Protein AF-A0A0C3JH79-F1 (afdb_monomer)

pLDDT: mean 90.31, std 11.2, range [39.69, 97.56]

Mean predicted aligned error: 5.9 Å

Radius of gyration: 19.7 Å; Cα contacts (8 Å, |Δi|>4): 207; chains: 1; bounding box: 46×30×68 Å

Solvent-accessible surface area (backbone atoms only — not comparable to full-atom values): 9637 Å² total; per-residue (Å²): 137,87,72,83,94,60,82,87,74,77,94,74,77,70,47,71,43,74,60,66,67,58,56,43,55,43,20,64,38,39,70,51,28,49,42,47,44,40,43,50,56,53,35,53,52,51,53,52,41,32,72,76,69,72,46,81,94,69,82,86,54,69,60,62,34,66,69,49,44,47,35,42,75,74,58,79,46,53,84,89,62,85,49,72,46,79,51,74,50,77,43,72,79,43,96,92,46,91,39,33,29,34,42,32,33,38,33,42,53,24,33,50,81,93,47,23,80,36,78,93,48,49,41,68,32,31,43,40,65,47,68,60,82,73,91,57,58,62,76,67,48,45,63,52,52,50,51,50,52,48,37,73,75,68,56,74,95,65,65,74,50,93

Sequence (162 aa):
VTTHGRSKVPAKKFTTIPLGPQLQALYRDPDLAHQMRYLHERMQQIIAELQDTGSISLVDDITAGWDYLGAVLDGDIRKDDIVLMVSLDGAQLYESKQSDCWIYIWVILNLAPNRRYKKVHICPGGFILGPNKPKNIDSFLFVGLHHLAALQRKGLCIWDAS

Structure (mmCIF, N/CA/C/O backbone):
data_AF-A0A0C3JH79-F1
#
_entry.id   AF-A0A0C3JH79-F1
#
loop_
_atom_site.group_PDB
_atom_site.id
_atom_site.type_symbol
_atom_site.label_atom_id
_atom_site.label_alt_id
_atom_site.label_comp_id
_atom_site.label_asym_id
_atom_site.label_entity_id
_atom_site.label_seq_id
_atom_site.pdbx_PDB_ins_code
_atom_site.Cartn_x
_atom_site.Cartn_y
_atom_site.Cartn_z
_atom_site.occupancy
_atom_site.B_iso_or_equiv
_atom_site.auth_seq_id
_atom_site.auth_comp_id
_atom_site.auth_asym_id
_atom_site.auth_atom_id
_atom_site.pdbx_PDB_model_num
ATOM 1 N N . VAL A 1 1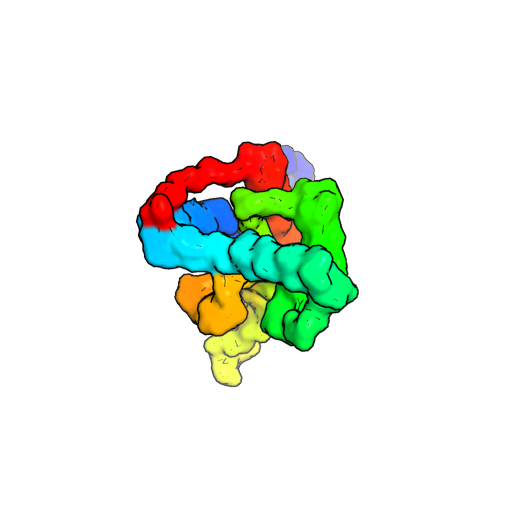 ? 3.289 5.928 -37.177 1.00 40.00 1 VAL A N 1
ATOM 2 C CA . VAL A 1 1 ? 3.592 7.204 -37.869 1.00 40.00 1 VAL A CA 1
ATOM 3 C C . VAL A 1 1 ? 5.103 7.363 -37.975 1.00 40.00 1 VAL A C 1
ATOM 5 O O . VAL A 1 1 ? 5.771 7.628 -36.978 1.00 40.00 1 VAL A O 1
ATOM 8 N N . THR A 1 2 ? 5.643 7.072 -39.156 1.00 39.69 2 THR A N 1
ATOM 9 C CA . THR A 1 2 ? 7.061 7.190 -39.517 1.00 39.69 2 THR A CA 1
ATOM 10 C C . THR A 1 2 ? 7.365 8.624 -39.926 1.00 39.69 2 THR A C 1
ATOM 12 O O . THR A 1 2 ? 6.855 9.098 -40.934 1.00 39.69 2 THR A O 1
ATOM 15 N N . THR A 1 3 ? 8.204 9.312 -39.159 1.00 51.88 3 THR A N 1
ATOM 16 C CA . THR A 1 3 ? 8.804 10.585 -39.560 1.00 51.88 3 THR A CA 1
ATOM 17 C C . THR A 1 3 ? 10.242 10.308 -40.015 1.00 51.88 3 THR A C 1
ATOM 19 O O . THR A 1 3 ? 11.081 9.886 -39.226 1.00 51.88 3 THR A O 1
ATOM 22 N N . HIS A 1 4 ? 10.503 10.484 -41.314 1.00 55.28 4 HIS A N 1
ATOM 23 C CA . HIS A 1 4 ? 11.835 10.547 -41.945 1.00 55.28 4 HIS A CA 1
ATOM 24 C C . HIS A 1 4 ? 12.820 9.383 -41.704 1.00 55.28 4 HIS A C 1
ATOM 26 O O . HIS A 1 4 ? 13.947 9.607 -41.270 1.00 55.28 4 HIS A O 1
ATOM 32 N N . GLY A 1 5 ? 12.439 8.140 -42.021 1.00 59.47 5 GLY A N 1
ATOM 33 C CA . GLY A 1 5 ? 13.398 7.051 -42.303 1.00 59.47 5 GLY A CA 1
ATOM 34 C C . GLY A 1 5 ? 14.329 6.592 -41.165 1.00 59.47 5 GLY A C 1
ATOM 35 O O . GLY A 1 5 ? 15.129 5.685 -41.375 1.00 59.47 5 GLY A O 1
ATOM 36 N N . ARG A 1 6 ? 14.237 7.162 -39.958 1.00 61.62 6 ARG A N 1
ATOM 37 C CA . ARG A 1 6 ? 14.993 6.723 -38.777 1.00 61.62 6 ARG A CA 1
ATOM 38 C C . ARG A 1 6 ? 14.124 5.829 -37.900 1.00 61.62 6 ARG A C 1
ATOM 40 O O . ARG A 1 6 ? 13.049 6.231 -37.455 1.00 61.62 6 ARG A O 1
ATOM 47 N N . SER A 1 7 ? 14.609 4.617 -37.636 1.00 71.69 7 SER A N 1
ATOM 48 C CA . SER A 1 7 ? 13.997 3.714 -36.660 1.00 71.69 7 SER A CA 1
ATOM 49 C C . SER A 1 7 ? 14.002 4.373 -35.278 1.00 71.69 7 SER A C 1
ATOM 51 O O . SER A 1 7 ? 15.042 4.846 -34.814 1.00 71.69 7 SER A O 1
ATOM 53 N N . LYS A 1 8 ? 12.839 4.441 -34.619 1.00 79.50 8 LYS A N 1
ATOM 54 C CA . LYS A 1 8 ? 12.736 4.956 -33.249 1.00 79.50 8 LYS A CA 1
ATOM 55 C C . LYS A 1 8 ? 13.278 3.897 -32.292 1.00 79.50 8 LYS A C 1
ATOM 57 O O . LYS A 1 8 ? 12.590 2.930 -31.978 1.00 79.50 8 LYS A O 1
ATOM 62 N N . VAL A 1 9 ? 14.509 4.089 -31.831 1.00 83.56 9 VAL A N 1
ATOM 63 C CA . VAL A 1 9 ? 15.126 3.239 -30.808 1.00 83.56 9 VAL A CA 1
ATOM 64 C C . VAL A 1 9 ? 14.777 3.802 -29.424 1.00 83.56 9 VAL A C 1
ATOM 66 O O . VAL A 1 9 ? 14.979 4.997 -29.197 1.00 83.56 9 VAL A O 1
ATOM 69 N N . PRO A 1 10 ? 14.235 2.995 -28.494 1.00 82.44 10 PRO A N 1
ATOM 70 C CA . PRO A 1 10 ? 13.933 3.462 -27.144 1.00 82.44 10 PRO A CA 1
ATOM 71 C C . PRO A 1 10 ? 15.219 3.820 -26.390 1.00 82.44 10 PRO A C 1
ATOM 73 O O . PRO A 1 10 ? 16.186 3.062 -26.423 1.00 82.44 10 PRO A O 1
ATOM 76 N N . ALA A 1 11 ? 15.206 4.940 -25.661 1.00 84.00 11 ALA A N 1
ATOM 77 C CA . ALA A 1 11 ? 16.350 5.385 -24.859 1.00 84.00 11 ALA A CA 1
ATOM 78 C C . ALA A 1 11 ? 16.684 4.413 -23.711 1.00 84.00 11 ALA A C 1
ATOM 80 O O . ALA A 1 11 ? 17.851 4.222 -23.376 1.00 84.00 11 ALA A O 1
ATOM 81 N N . LYS A 1 12 ? 15.661 3.789 -23.111 1.00 85.19 12 LYS A N 1
ATOM 82 C CA . LYS A 1 12 ? 15.799 2.733 -22.102 1.00 85.19 12 LYS A CA 1
ATOM 83 C C . LYS A 1 12 ? 14.543 1.863 -22.082 1.00 85.19 12 LYS A C 1
ATOM 85 O O . LYS A 1 12 ? 13.450 2.349 -22.362 1.00 85.19 12 LYS A O 1
ATOM 90 N N . LYS A 1 13 ? 14.705 0.582 -21.754 1.00 88.38 13 LYS A N 1
ATOM 91 C CA . LYS A 1 13 ? 13.604 -0.356 -21.503 1.00 88.38 13 LYS A CA 1
ATOM 92 C C . LYS A 1 13 ? 13.582 -0.702 -20.018 1.00 88.38 13 LYS A C 1
ATOM 94 O O . LYS A 1 13 ? 14.637 -0.803 -19.395 1.00 88.38 13 LYS A O 1
ATOM 99 N N . PHE A 1 14 ? 12.391 -0.866 -19.467 1.00 90.81 14 PHE A N 1
ATOM 100 C CA . PHE A 1 14 ? 12.164 -1.220 -18.070 1.00 90.81 14 PHE A CA 1
ATOM 101 C C . PHE A 1 14 ? 10.896 -2.067 -17.969 1.00 90.81 14 PHE A C 1
ATOM 103 O O . PHE A 1 14 ? 10.142 -2.172 -18.938 1.00 90.81 14 PHE A O 1
ATOM 110 N N . THR A 1 15 ? 10.688 -2.678 -16.808 1.00 93.62 15 THR A N 1
ATOM 111 C CA . THR A 1 15 ? 9.519 -3.522 -16.543 1.00 93.62 15 THR A CA 1
ATOM 112 C C . THR A 1 15 ? 8.626 -2.847 -15.516 1.00 93.62 15 THR A C 1
ATOM 114 O O . THR A 1 15 ? 9.128 -2.359 -14.507 1.00 93.62 15 THR A O 1
ATOM 117 N N . THR A 1 16 ? 7.316 -2.880 -15.744 1.00 95.06 16 THR A N 1
ATOM 118 C CA . THR A 1 16 ? 6.294 -2.494 -14.766 1.00 95.06 16 THR A CA 1
ATOM 119 C C . THR A 1 16 ? 5.393 -3.689 -14.507 1.00 95.06 16 THR A C 1
ATOM 121 O O . THR A 1 16 ? 4.950 -4.347 -15.448 1.00 95.06 16 THR A O 1
ATOM 124 N N . ILE A 1 17 ? 5.110 -3.959 -13.237 1.00 96.25 17 ILE A N 1
ATOM 125 C CA . ILE A 1 17 ? 4.168 -4.991 -12.816 1.00 96.25 17 ILE A CA 1
ATOM 126 C C . ILE A 1 17 ? 2.854 -4.297 -12.437 1.00 96.25 17 ILE A C 1
ATOM 128 O O . ILE A 1 17 ? 2.850 -3.421 -11.568 1.00 96.25 17 ILE A O 1
ATOM 132 N N . PRO A 1 18 ? 1.724 -4.647 -13.079 1.00 95.31 18 PRO A N 1
ATOM 133 C CA . PRO A 1 18 ? 0.430 -4.075 -12.738 1.00 95.31 18 PRO A CA 1
ATOM 134 C C . PRO A 1 18 ? 0.050 -4.349 -11.280 1.00 95.31 18 PRO 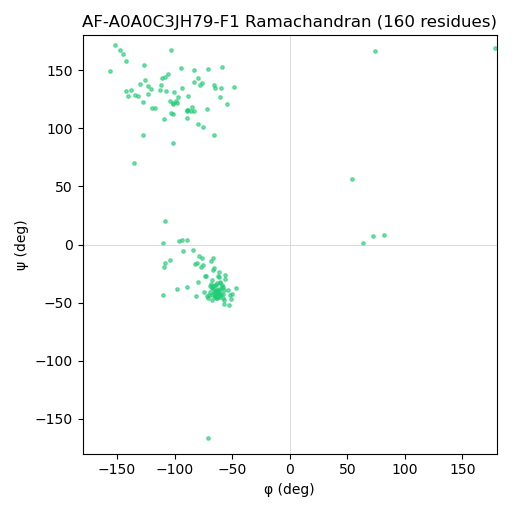A C 1
ATOM 136 O O . PRO A 1 18 ? 0.159 -5.471 -10.789 1.00 95.31 18 PRO A O 1
ATOM 139 N N . LEU A 1 19 ? -0.429 -3.314 -10.597 1.00 96.12 19 LEU A N 1
ATOM 140 C CA . LEU A 1 19 ? -0.810 -3.377 -9.188 1.00 96.12 19 LEU A CA 1
ATOM 141 C C . LEU A 1 19 ? -2.135 -4.12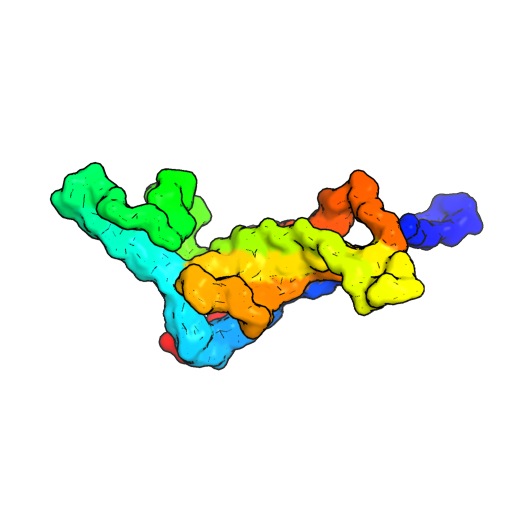5 -8.960 1.00 96.12 19 LEU A C 1
ATOM 143 O O . LEU A 1 19 ? -2.236 -4.913 -8.028 1.00 96.12 19 LEU A O 1
ATOM 147 N N . GLY A 1 20 ? -3.137 -3.916 -9.821 1.00 97.12 20 GLY A N 1
ATOM 148 C CA . GLY A 1 20 ? -4.490 -4.464 -9.638 1.00 97.12 20 GLY A CA 1
ATOM 149 C C . GLY A 1 20 ? -4.532 -5.981 -9.393 1.00 97.12 20 GLY A C 1
ATOM 150 O O . GLY A 1 20 ? -5.077 -6.395 -8.373 1.00 97.12 20 GLY A O 1
ATOM 151 N N . PRO A 1 21 ? -3.901 -6.813 -10.246 1.00 97.06 21 PRO A N 1
ATOM 152 C CA . PRO A 1 21 ? -3.841 -8.259 -10.029 1.00 97.06 21 PRO A CA 1
ATOM 153 C C . PRO A 1 21 ? -3.147 -8.667 -8.724 1.00 97.06 21 PRO A C 1
ATOM 155 O O . PRO A 1 21 ? -3.533 -9.663 -8.119 1.00 97.06 21 PRO A O 1
ATOM 158 N N . GLN A 1 22 ? -2.145 -7.902 -8.277 1.00 96.94 22 GLN A N 1
ATOM 159 C CA . GLN A 1 22 ? -1.459 -8.164 -7.008 1.00 96.94 22 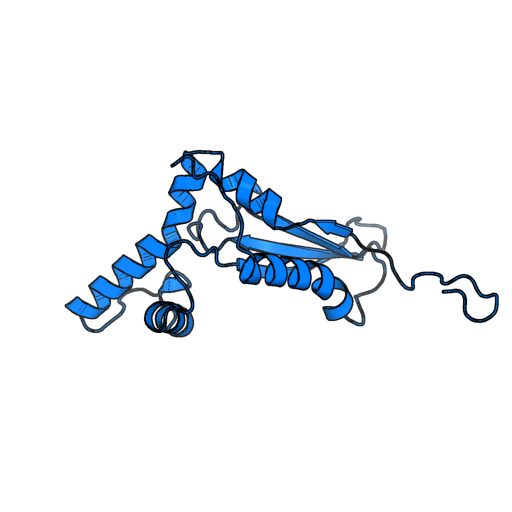GLN A CA 1
ATOM 160 C C . GLN A 1 22 ? -2.399 -7.916 -5.824 1.00 96.94 22 GLN A C 1
ATOM 162 O O . GLN A 1 22 ? -2.482 -8.753 -4.933 1.00 96.94 22 GLN A O 1
ATOM 167 N N . LEU A 1 23 ? -3.170 -6.823 -5.856 1.00 97.19 23 LEU A N 1
ATOM 168 C CA . LEU A 1 23 ? -4.182 -6.532 -4.836 1.00 97.19 23 LEU A CA 1
ATOM 169 C C . LEU A 1 23 ? -5.303 -7.576 -4.837 1.00 97.19 23 LEU A C 1
ATOM 171 O O . LEU A 1 23 ? -5.649 -8.102 -3.787 1.00 97.19 23 LEU A O 1
ATOM 175 N N . GLN A 1 24 ? -5.823 -7.946 -6.011 1.00 97.44 24 GLN A N 1
ATOM 176 C CA . GLN A 1 24 ? -6.851 -8.986 -6.132 1.00 97.44 24 GLN A CA 1
ATOM 177 C C . GLN A 1 24 ? -6.393 -10.334 -5.563 1.00 97.44 24 GLN A C 1
ATOM 179 O O . GLN A 1 24 ? -7.211 -11.066 -5.018 1.00 97.44 24 GLN A O 1
ATOM 184 N N . ALA A 1 25 ? -5.108 -10.677 -5.690 1.00 95.94 25 ALA A N 1
ATOM 185 C CA . ALA A 1 25 ? -4.577 -11.921 -5.145 1.00 95.94 25 ALA A CA 1
ATOM 186 C C . ALA A 1 25 ? -4.638 -11.966 -3.610 1.00 95.94 25 ALA A C 1
ATOM 188 O O . ALA A 1 25 ? -4.909 -13.029 -3.061 1.00 95.94 25 ALA A O 1
ATOM 189 N N . LEU A 1 26 ? -4.451 -10.832 -2.929 1.00 95.31 26 LEU A N 1
ATOM 190 C CA . LEU A 1 26 ? -4.504 -10.760 -1.464 1.00 95.31 26 LEU A CA 1
ATOM 191 C C . LEU A 1 26 ? -5.909 -11.019 -0.924 1.00 95.31 26 LEU A C 1
ATOM 193 O O . LEU A 1 26 ? -6.057 -11.698 0.080 1.00 95.31 26 LEU A O 1
ATOM 197 N N . TYR A 1 27 ? -6.938 -10.535 -1.617 1.00 97.12 27 TYR A N 1
ATOM 198 C CA . TYR A 1 27 ? -8.329 -10.718 -1.195 1.00 97.12 27 TYR A CA 1
ATOM 199 C C . TYR A 1 27 ? -8.908 -12.103 -1.519 1.00 97.12 27 TYR A C 1
ATOM 201 O O . TYR A 1 27 ? -9.992 -12.441 -1.055 1.00 97.12 27 TYR A O 1
ATOM 209 N N . ARG A 1 28 ? -8.199 -12.920 -2.310 1.00 96.94 28 ARG A N 1
ATOM 210 C CA . ARG A 1 28 ? -8.606 -14.307 -2.598 1.00 96.94 28 ARG A CA 1
ATOM 211 C C . ARG A 1 28 ? -8.324 -15.268 -1.449 1.00 96.94 28 ARG A C 1
ATOM 213 O O . ARG A 1 28 ? -8.885 -16.359 -1.442 1.00 96.94 28 ARG A O 1
ATOM 220 N N . ASP A 1 29 ? -7.442 -14.889 -0.536 1.00 96.25 29 ASP A N 1
ATOM 221 C CA . ASP A 1 29 ? -7.125 -15.653 0.662 1.00 96.25 29 ASP A CA 1
ATOM 222 C C . ASP A 1 29 ? -7.921 -15.075 1.847 1.00 96.25 29 ASP A C 1
ATOM 224 O O . ASP A 1 29 ? -7.783 -13.881 2.117 1.00 96.25 29 ASP A O 1
ATOM 228 N N . PRO A 1 30 ? -8.766 -15.863 2.541 1.00 97.44 30 PRO A N 1
ATOM 229 C CA . PRO A 1 30 ? -9.609 -15.357 3.629 1.00 97.44 30 PRO A CA 1
ATOM 230 C C . PRO A 1 30 ? -8.824 -14.690 4.764 1.00 97.44 30 PRO A C 1
ATOM 232 O O . PRO A 1 30 ? -9.242 -13.653 5.283 1.00 97.44 30 PRO A O 1
ATOM 235 N N . ASP A 1 31 ? -7.662 -15.244 5.127 1.00 97.06 31 ASP A N 1
ATOM 236 C CA . ASP A 1 31 ? -6.846 -14.723 6.224 1.00 97.06 31 ASP A CA 1
ATOM 237 C C . ASP A 1 31 ? -6.214 -13.378 5.851 1.00 97.06 31 ASP A C 1
ATOM 239 O O . ASP A 1 31 ? -6.188 -12.448 6.663 1.00 97.06 31 ASP A O 1
ATOM 243 N N . LEU A 1 32 ? -5.688 -13.251 4.630 1.00 96.44 32 LEU A N 1
ATOM 244 C CA . LEU A 1 32 ? -5.138 -11.996 4.120 1.00 96.44 32 LEU A CA 1
ATOM 245 C C . LEU A 1 32 ? -6.234 -10.957 3.882 1.00 96.44 32 LEU A C 1
ATOM 247 O O . LEU A 1 32 ? -6.046 -9.797 4.247 1.00 96.44 32 LEU A O 1
ATOM 251 N N . ALA A 1 33 ? -7.380 -11.360 3.336 1.00 97.44 33 ALA A N 1
ATOM 252 C CA . ALA A 1 33 ? -8.537 -10.495 3.148 1.00 97.44 33 ALA A CA 1
ATOM 253 C C . ALA A 1 33 ? -9.012 -9.898 4.485 1.00 97.44 33 ALA A C 1
ATOM 255 O O . ALA A 1 33 ? -9.215 -8.688 4.585 1.00 97.44 33 ALA A O 1
ATOM 256 N N . HIS A 1 34 ? -9.062 -10.704 5.552 1.00 97.56 34 HIS A N 1
ATOM 257 C CA . HIS A 1 34 ? -9.354 -10.208 6.895 1.00 97.56 34 HIS A CA 1
ATOM 258 C C . HIS A 1 34 ? -8.277 -9.227 7.389 1.00 97.56 34 HIS A C 1
ATOM 260 O O . HIS A 1 34 ? -8.592 -8.148 7.888 1.00 97.56 34 HIS A O 1
ATOM 266 N N . GLN A 1 35 ? -6.993 -9.544 7.190 1.00 97.12 35 GLN A N 1
ATOM 267 C CA . GLN A 1 35 ? -5.885 -8.666 7.593 1.00 97.12 35 GLN A CA 1
ATOM 268 C C . GLN A 1 35 ? -5.876 -7.310 6.875 1.00 97.12 35 GLN A C 1
ATOM 270 O O . GLN A 1 35 ? -5.373 -6.339 7.439 1.00 97.12 35 GLN A O 1
ATOM 275 N N . MET A 1 36 ? -6.428 -7.218 5.662 1.00 97.31 36 MET A N 1
ATOM 276 C CA . MET A 1 36 ? -6.556 -5.960 4.913 1.00 97.31 36 MET A CA 1
ATOM 277 C C . MET A 1 36 ? -7.520 -4.954 5.567 1.00 97.31 36 MET A C 1
ATOM 279 O O . MET A 1 36 ? -7.534 -3.782 5.182 1.00 97.31 36 MET A O 1
ATOM 283 N N . ARG A 1 37 ? -8.304 -5.374 6.567 1.00 96.94 37 ARG A N 1
ATOM 284 C CA . ARG A 1 37 ? -9.211 -4.500 7.326 1.00 96.94 37 ARG A CA 1
ATOM 285 C C . ARG A 1 37 ? -8.499 -3.697 8.419 1.00 96.94 37 ARG A C 1
ATOM 287 O O . ARG A 1 37 ? -9.048 -2.692 8.872 1.00 96.94 37 ARG A O 1
ATOM 294 N N . TYR A 1 38 ? -7.271 -4.080 8.790 1.00 97.44 38 TYR A N 1
ATOM 295 C CA . TYR A 1 38 ? -6.539 -3.500 9.922 1.00 97.44 38 TYR A CA 1
ATOM 296 C C . TYR A 1 38 ? -6.496 -1.967 9.885 1.00 97.44 38 TYR A C 1
ATOM 298 O O . TYR A 1 38 ? -6.766 -1.326 10.896 1.00 97.44 38 TYR A O 1
ATOM 306 N N . LEU A 1 39 ? -6.179 -1.362 8.736 1.00 96.69 39 LEU A N 1
ATOM 307 C CA . LEU A 1 39 ? -6.006 0.093 8.656 1.00 96.69 39 LEU A CA 1
ATOM 308 C C . LEU A 1 39 ? -7.307 0.848 8.958 1.00 96.69 39 LEU A C 1
ATOM 310 O O . LEU A 1 39 ? -7.292 1.857 9.665 1.00 96.69 39 LEU A O 1
ATOM 314 N N . HIS A 1 40 ? -8.436 0.336 8.465 1.00 96.88 40 HIS A N 1
ATOM 315 C CA . HIS A 1 40 ? -9.746 0.895 8.773 1.00 96.88 40 HIS A CA 1
ATOM 316 C C . HIS A 1 40 ? -10.096 0.693 10.252 1.00 96.88 40 HIS A C 1
ATOM 318 O O . HIS A 1 40 ? -10.475 1.648 10.925 1.00 96.88 40 HIS A O 1
ATOM 324 N N . GLU A 1 41 ? -9.924 -0.524 10.773 1.00 97.00 41 GLU A N 1
ATOM 325 C CA . GLU A 1 41 ? -10.234 -0.865 12.167 1.00 97.00 41 GLU A CA 1
ATOM 326 C C . GLU A 1 41 ? -9.409 -0.039 13.162 1.00 97.00 41 GLU A C 1
ATOM 328 O O . GLU A 1 41 ? -9.963 0.528 14.107 1.00 97.00 41 GLU A O 1
ATOM 333 N N . ARG A 1 42 ? -8.101 0.109 12.919 1.00 96.94 42 ARG A N 1
ATOM 334 C CA . ARG A 1 42 ? -7.216 0.933 13.750 1.00 96.94 42 ARG A CA 1
ATOM 335 C C . ARG A 1 42 ? -7.625 2.402 13.711 1.00 96.94 42 ARG A C 1
ATOM 337 O O . ARG A 1 42 ? -7.619 3.055 14.751 1.00 96.94 42 ARG A O 1
ATOM 344 N N . MET A 1 43 ? -8.032 2.921 12.552 1.00 96.62 43 MET A N 1
ATOM 345 C CA . MET A 1 43 ? -8.532 4.292 12.457 1.00 96.62 43 MET A CA 1
ATOM 346 C C . MET A 1 43 ? -9.835 4.492 13.243 1.00 96.62 43 MET A C 1
ATOM 348 O O . MET A 1 43 ? -9.968 5.495 13.938 1.00 96.62 43 MET A O 1
ATOM 352 N N . GLN A 1 44 ? -10.773 3.538 13.199 1.00 96.44 44 GLN A N 1
ATOM 353 C CA . GLN A 1 44 ? -11.999 3.620 14.006 1.00 96.44 44 GLN A CA 1
ATOM 354 C C . GLN A 1 44 ? -11.695 3.637 15.511 1.00 96.44 44 GLN A C 1
ATOM 356 O O . GLN A 1 44 ? -12.316 4.397 16.249 1.00 96.44 44 GLN A O 1
ATOM 361 N N . GLN A 1 45 ? -10.706 2.858 15.962 1.00 96.25 45 GLN A N 1
ATOM 362 C CA . GLN A 1 45 ? -10.249 2.887 17.356 1.00 96.25 45 GLN A CA 1
ATOM 363 C C . GLN A 1 45 ? -9.691 4.262 17.746 1.00 96.25 45 GLN A C 1
ATOM 365 O O . GLN A 1 45 ? -10.033 4.770 18.807 1.00 96.25 45 GLN A O 1
ATOM 370 N N . ILE A 1 46 ? -8.881 4.882 16.881 1.00 96.19 46 ILE A N 1
ATOM 371 C CA . ILE A 1 46 ? -8.317 6.222 17.122 1.00 96.19 46 ILE A CA 1
ATOM 372 C C . ILE A 1 46 ? -9.411 7.290 17.155 1.00 96.19 46 ILE A C 1
ATOM 374 O O . ILE A 1 46 ? -9.373 8.171 18.007 1.00 96.19 46 ILE A O 1
ATOM 378 N N . ILE A 1 47 ? -10.403 7.221 16.261 1.00 95.69 47 ILE A N 1
ATOM 379 C CA . ILE A 1 47 ? -11.539 8.155 16.275 1.00 95.69 47 ILE A CA 1
ATOM 380 C C . ILE A 1 47 ? -12.321 8.019 17.585 1.00 95.69 47 ILE A C 1
ATOM 382 O O . ILE A 1 47 ? -12.638 9.032 18.203 1.00 95.69 47 ILE A O 1
ATOM 386 N N . ALA A 1 48 ? -12.601 6.790 18.027 1.00 96.44 48 ALA A N 1
ATOM 387 C CA . ALA A 1 48 ? -13.299 6.547 19.288 1.00 96.44 48 ALA A CA 1
ATOM 388 C C . ALA A 1 48 ? -12.496 7.057 20.499 1.00 96.44 48 ALA A C 1
ATOM 390 O O . ALA A 1 48 ? -13.050 7.716 21.374 1.00 96.44 48 ALA A O 1
ATOM 391 N N . GLU A 1 49 ? -11.184 6.815 20.523 1.00 95.75 49 GLU A N 1
ATOM 392 C CA . GLU A 1 49 ? -10.278 7.315 21.561 1.00 95.75 49 GLU A CA 1
ATOM 393 C C . GLU A 1 49 ? -10.241 8.849 21.607 1.00 95.75 49 GLU A C 1
ATOM 395 O O . GLU A 1 49 ? -10.290 9.446 22.685 1.00 95.75 49 GLU A O 1
ATOM 400 N N . LEU A 1 50 ? -10.201 9.497 20.442 1.00 94.88 50 LEU A N 1
ATOM 401 C CA . LEU A 1 50 ? -10.207 10.952 20.332 1.00 94.88 50 LEU A CA 1
ATOM 402 C C . LEU A 1 50 ? -11.540 11.547 20.808 1.00 94.88 50 LEU A C 1
ATOM 404 O O . LEU A 1 50 ? -11.546 12.603 21.435 1.00 94.88 50 LEU A O 1
ATOM 408 N N . GLN A 1 51 ? -12.661 10.872 20.534 1.00 95.19 51 GLN A N 1
ATOM 409 C CA . GLN A 1 51 ? -13.988 11.280 21.003 1.00 95.19 51 GLN A CA 1
ATOM 410 C C . GLN A 1 51 ? -14.139 11.159 22.524 1.00 95.19 51 GLN A C 1
ATOM 412 O O . GLN A 1 51 ? -14.797 12.002 23.129 1.00 95.19 51 GLN A O 1
ATOM 417 N N . ASP A 1 52 ? -13.537 10.136 23.132 1.00 96.38 52 ASP A N 1
ATOM 418 C CA . ASP A 1 52 ? -13.620 9.885 24.574 1.00 96.38 52 ASP A CA 1
ATOM 419 C C . ASP A 1 52 ? -12.635 10.751 25.378 1.00 96.38 52 ASP A C 1
ATOM 421 O O . ASP A 1 52 ? -12.994 11.350 26.391 1.00 96.38 52 ASP A O 1
ATOM 425 N N . THR A 1 53 ? -11.390 10.866 24.908 1.00 95.56 53 THR A N 1
ATOM 426 C CA . THR A 1 53 ? -10.288 11.464 25.684 1.00 95.56 53 THR A CA 1
ATOM 427 C C . THR A 1 53 ? -9.838 12.836 25.183 1.00 95.56 53 THR A C 1
ATOM 429 O O . THR A 1 53 ? -9.117 13.543 25.887 1.00 95.56 53 THR A O 1
ATOM 432 N N . GLY A 1 54 ? -10.211 13.219 23.958 1.00 93.69 54 GLY A N 1
ATOM 433 C CA . GLY A 1 54 ? -9.717 14.430 23.299 1.00 93.69 54 GLY A CA 1
ATOM 434 C C . GLY A 1 54 ? -8.257 14.353 22.835 1.00 93.69 54 GLY A C 1
ATOM 435 O O . GLY A 1 54 ? -7.711 15.364 22.392 1.00 93.69 54 GLY A O 1
ATOM 436 N N . SER A 1 55 ? -7.607 13.187 22.924 1.00 92.94 55 SER A N 1
ATOM 437 C CA . SER A 1 55 ? -6.208 13.004 22.521 1.00 92.94 55 SER A CA 1
ATOM 438 C C . SER A 1 55 ? -5.946 11.624 21.909 1.00 92.94 55 SER A C 1
ATOM 440 O O . SER A 1 55 ? -6.748 10.710 22.055 1.00 92.94 55 SER A O 1
ATOM 442 N N . ILE A 1 56 ? -4.812 11.481 21.218 1.00 92.44 56 ILE A N 1
ATOM 443 C CA . ILE A 1 56 ? -4.294 10.189 20.751 1.00 92.44 56 ILE A CA 1
ATOM 444 C C . ILE A 1 56 ? -3.155 9.799 21.694 1.00 92.44 56 ILE A C 1
ATOM 446 O O . ILE A 1 56 ? -2.127 10.478 21.728 1.00 92.44 56 ILE A O 1
ATOM 450 N N . SER A 1 57 ? -3.329 8.731 22.471 1.00 89.38 57 SER A N 1
ATOM 451 C CA . SER A 1 57 ? -2.371 8.325 23.509 1.00 89.38 57 SER A CA 1
ATOM 452 C C . SER A 1 57 ? -1.083 7.711 22.953 1.00 89.38 57 SER A C 1
ATOM 454 O O . SER A 1 57 ? -0.034 7.802 23.594 1.00 89.38 57 SER A O 1
ATOM 456 N N . LEU A 1 58 ? -1.142 7.098 21.766 1.00 91.00 58 LEU A N 1
ATOM 457 C CA . LEU A 1 58 ? -0.020 6.395 21.151 1.00 91.00 58 LEU A CA 1
ATOM 458 C C . LEU A 1 58 ? 0.048 6.636 19.640 1.00 91.00 58 LEU A C 1
ATOM 460 O O . LEU A 1 58 ? -0.905 6.379 18.907 1.00 91.00 58 LEU A O 1
ATOM 464 N N . VAL A 1 59 ? 1.228 7.055 19.179 1.00 91.69 59 VAL A N 1
ATOM 465 C CA . VAL A 1 59 ? 1.570 7.192 17.758 1.00 91.69 59 VAL A CA 1
ATOM 466 C C . VAL A 1 59 ? 2.416 5.989 17.336 1.00 91.69 59 VAL A C 1
ATOM 468 O O . VAL A 1 59 ? 3.642 6.012 17.430 1.00 91.69 59 VAL A O 1
ATOM 471 N N . ASP A 1 60 ? 1.754 4.911 16.925 1.00 90.88 60 ASP A N 1
ATOM 472 C CA . ASP A 1 60 ? 2.364 3.617 16.574 1.00 90.88 60 ASP A CA 1
ATOM 473 C C . ASP A 1 60 ? 2.332 3.291 15.074 1.00 90.88 60 ASP A C 1
ATOM 475 O O . ASP A 1 60 ? 3.093 2.447 14.596 1.00 90.88 60 ASP A O 1
ATOM 479 N N . ASP A 1 61 ? 1.458 3.956 14.325 1.00 94.88 61 ASP A N 1
ATOM 480 C CA . ASP A 1 61 ? 1.247 3.724 12.903 1.00 94.88 61 ASP A CA 1
ATOM 481 C C . ASP A 1 61 ? 0.765 5.002 12.201 1.00 94.88 61 ASP A C 1
ATOM 483 O O . ASP A 1 61 ? 0.415 5.999 12.834 1.00 94.88 61 ASP A O 1
ATOM 487 N N . ILE A 1 62 ? 0.699 4.964 10.871 1.00 93.31 62 ILE A N 1
ATOM 488 C CA . ILE A 1 62 ? 0.255 6.07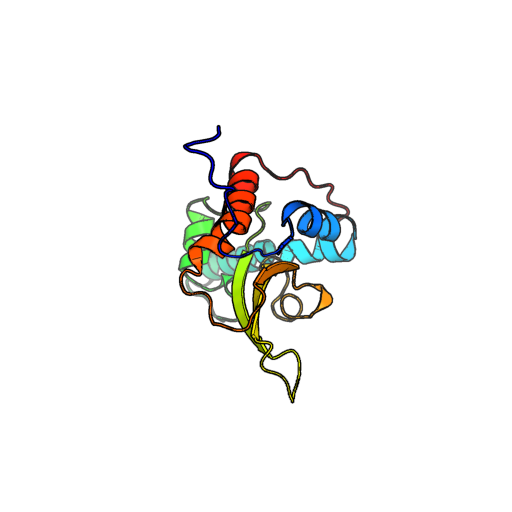3 10.021 1.00 93.31 62 ILE A CA 1
ATOM 489 C C . ILE A 1 62 ? -1.147 6.580 10.377 1.00 93.31 62 ILE A C 1
ATOM 491 O O . ILE A 1 62 ? -1.447 7.745 10.148 1.00 93.31 62 ILE A O 1
ATOM 495 N N . THR A 1 63 ? -1.996 5.722 10.952 1.00 94.62 63 THR A N 1
ATOM 496 C CA . THR A 1 63 ? -3.377 6.052 11.326 1.00 94.62 63 THR A CA 1
ATOM 497 C C . THR A 1 63 ? -3.450 7.074 12.453 1.00 94.62 63 THR A C 1
ATOM 499 O O . THR A 1 63 ? -4.468 7.737 12.598 1.00 94.62 63 THR A O 1
ATOM 502 N N . ALA A 1 64 ? -2.384 7.202 13.249 1.00 94.38 64 ALA A N 1
ATOM 503 C CA . ALA A 1 64 ? -2.258 8.220 14.289 1.00 94.38 64 ALA A CA 1
ATOM 504 C C . ALA A 1 64 ? -1.749 9.569 13.747 1.00 94.38 64 ALA A C 1
ATOM 506 O O . ALA A 1 64 ? -1.653 10.540 14.496 1.00 94.38 64 ALA A O 1
ATOM 507 N N . GLY A 1 65 ? -1.402 9.646 12.458 1.00 94.12 65 GLY A N 1
ATOM 508 C CA . GLY A 1 65 ? -0.999 10.885 11.805 1.00 94.12 65 GLY A CA 1
ATOM 509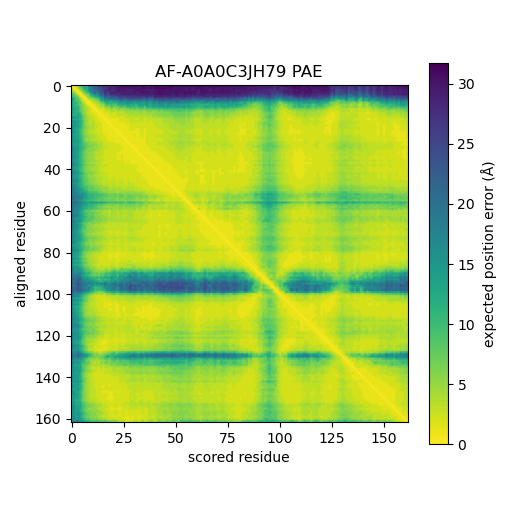 C C . GLY A 1 65 ? -2.198 11.769 11.461 1.00 94.12 65 GLY A C 1
ATOM 510 O O . GLY A 1 65 ? -3.199 11.289 10.927 1.00 94.12 65 GLY A O 1
ATOM 511 N N . TRP A 1 66 ? -2.065 13.076 11.701 1.00 92.44 66 TRP A N 1
ATOM 512 C CA . TRP A 1 66 ? -3.106 14.064 11.396 1.00 92.44 66 TRP A CA 1
ATOM 513 C C . TRP A 1 66 ? -3.501 14.090 9.918 1.00 92.44 66 TRP A C 1
ATOM 515 O O . TRP A 1 66 ? -4.684 14.216 9.627 1.00 92.44 66 TRP A O 1
ATOM 525 N N . ASP A 1 67 ? -2.548 13.903 9.000 1.00 94.75 67 ASP A N 1
ATOM 526 C CA . ASP A 1 67 ? -2.830 13.878 7.558 1.00 94.75 67 ASP A CA 1
ATOM 527 C C . ASP A 1 67 ? -3.746 12.706 7.177 1.00 94.75 67 ASP A C 1
ATOM 529 O O . ASP A 1 67 ? -4.679 12.868 6.392 1.00 94.75 67 ASP A O 1
ATOM 533 N N . TYR A 1 68 ? -3.509 11.522 7.755 1.00 95.56 68 TYR A N 1
ATOM 534 C CA . TYR A 1 68 ? -4.340 10.348 7.490 1.00 95.56 68 TYR A CA 1
ATOM 535 C C . TYR A 1 68 ? -5.724 10.494 8.127 1.00 95.56 68 TYR A C 1
ATOM 537 O O . TYR A 1 68 ? -6.730 10.245 7.467 1.00 95.56 68 TYR A O 1
ATOM 545 N N . LEU A 1 69 ? -5.780 10.930 9.391 1.00 94.88 69 LEU A N 1
ATOM 546 C CA . LEU A 1 69 ? -7.043 11.195 10.078 1.00 94.88 69 LEU A CA 1
ATOM 547 C C . LEU A 1 69 ? -7.874 12.239 9.319 1.00 94.88 69 LEU A C 1
ATOM 549 O O . LEU A 1 69 ? -9.057 12.009 9.091 1.00 94.88 69 LEU A O 1
ATOM 553 N N . GLY A 1 70 ? -7.257 13.342 8.887 1.00 96.00 70 GLY A N 1
ATOM 554 C CA . GLY A 1 70 ? -7.904 14.376 8.079 1.00 96.00 70 GLY A CA 1
ATOM 555 C C . GLY A 1 70 ? -8.494 13.807 6.792 1.00 96.00 70 GLY A C 1
ATOM 556 O O . GLY A 1 70 ? -9.690 13.939 6.569 1.00 96.00 70 GLY A O 1
ATOM 557 N N . ALA A 1 71 ? -7.704 13.059 6.015 1.00 96.94 71 ALA A N 1
ATOM 558 C CA . ALA A 1 71 ? -8.176 12.437 4.776 1.00 96.94 71 ALA A CA 1
ATOM 559 C C . ALA A 1 71 ? -9.344 11.449 4.988 1.00 96.94 71 ALA A C 1
ATOM 561 O O . ALA A 1 71 ? -10.216 11.318 4.129 1.00 96.94 71 ALA A O 1
ATOM 562 N N . VAL A 1 72 ? -9.392 10.750 6.128 1.00 96.44 72 VAL A N 1
ATOM 563 C CA . VAL A 1 72 ? -10.537 9.894 6.482 1.00 96.44 72 VAL A CA 1
ATOM 564 C C . VAL A 1 72 ? -11.763 10.731 6.863 1.00 96.44 72 VAL A C 1
ATOM 566 O O . VAL A 1 72 ? -12.868 10.414 6.425 1.00 96.44 72 VAL A O 1
ATOM 569 N N . LEU A 1 73 ? -11.590 11.788 7.663 1.00 95.50 73 LEU A N 1
ATOM 570 C CA . LEU A 1 73 ? -12.685 12.667 8.096 1.00 95.50 73 LEU A CA 1
ATOM 571 C C . LEU A 1 73 ? -13.289 13.471 6.936 1.00 95.50 73 LEU A C 1
ATOM 573 O O . LEU A 1 73 ? -14.505 13.653 6.894 1.00 95.50 73 LEU A O 1
ATOM 577 N N . ASP A 1 74 ? -12.459 13.885 5.980 1.00 97.19 74 ASP A N 1
ATOM 578 C CA . ASP A 1 74 ? -12.872 14.606 4.772 1.00 97.19 74 ASP A CA 1
ATOM 579 C C . ASP A 1 74 ? -13.524 13.676 3.729 1.00 97.19 74 ASP A C 1
ATOM 581 O O . ASP A 1 74 ? -14.155 14.135 2.776 1.00 97.19 74 ASP A O 1
ATOM 585 N N . GLY A 1 75 ? -13.429 12.354 3.924 1.00 95.94 75 GLY A N 1
ATOM 586 C CA . GLY A 1 75 ? -14.007 11.342 3.039 1.00 95.94 75 GLY A CA 1
ATOM 587 C C . GLY A 1 75 ? -13.160 11.013 1.806 1.00 95.94 75 GLY A C 1
ATOM 588 O O . GLY A 1 75 ? -13.622 10.259 0.945 1.00 95.94 75 GLY A O 1
ATOM 589 N N . ASP A 1 76 ? -11.929 11.526 1.733 1.00 96.19 76 ASP A N 1
ATOM 590 C CA . ASP A 1 76 ? -10.956 11.216 0.679 1.00 96.19 76 ASP A CA 1
ATOM 591 C C . ASP A 1 76 ? -10.480 9.758 0.744 1.00 96.19 76 ASP A C 1
ATOM 593 O O . ASP A 1 76 ? -10.165 9.155 -0.285 1.00 96.19 76 ASP A O 1
ATOM 597 N N . ILE A 1 77 ? -10.443 9.181 1.951 1.00 96.62 77 ILE A N 1
ATOM 598 C CA . ILE A 1 77 ? -10.163 7.763 2.192 1.00 96.62 77 ILE A CA 1
ATOM 599 C C . ILE A 1 77 ? -11.390 7.117 2.830 1.00 96.62 77 ILE A C 1
ATOM 601 O O . ILE A 1 77 ? -11.782 7.443 3.951 1.00 96.62 77 ILE A O 1
ATOM 605 N N . ARG A 1 78 ? -11.981 6.148 2.131 1.00 95.06 78 ARG A N 1
ATOM 606 C CA . ARG A 1 78 ? -13.154 5.396 2.587 1.00 95.06 78 ARG A CA 1
ATOM 607 C C . ARG A 1 78 ? -12.754 4.013 3.086 1.00 95.06 78 ARG A C 1
ATOM 609 O O . ARG A 1 78 ? -11.654 3.525 2.847 1.00 95.06 78 ARG A O 1
ATOM 616 N N . LYS A 1 79 ? -13.695 3.353 3.764 1.00 93.88 79 LYS A N 1
ATOM 617 C CA . LYS A 1 79 ? -13.523 2.020 4.363 1.00 93.88 79 LYS A CA 1
ATOM 618 C C . LYS A 1 79 ? -12.937 0.973 3.406 1.00 93.88 79 LYS A C 1
ATOM 620 O O . LYS A 1 79 ? -12.089 0.192 3.824 1.00 93.88 79 LYS A O 1
ATOM 625 N N . ASP A 1 80 ? -13.400 0.959 2.159 1.00 93.31 80 ASP A N 1
ATOM 626 C CA . ASP A 1 80 ? -13.037 -0.068 1.175 1.00 93.31 80 ASP A CA 1
ATOM 627 C C . ASP A 1 80 ? -11.842 0.344 0.293 1.00 93.31 80 ASP A C 1
ATOM 629 O O . ASP A 1 80 ? -11.470 -0.379 -0.635 1.00 93.31 80 ASP A O 1
ATOM 633 N N . ASP A 1 81 ? -11.236 1.507 0.557 1.00 96.44 81 ASP A N 1
ATOM 634 C CA . ASP A 1 81 ? -10.083 1.977 -0.201 1.00 96.44 81 ASP A CA 1
ATOM 635 C C . ASP A 1 81 ? -8.790 1.283 0.276 1.00 96.44 81 ASP A C 1
ATOM 637 O O . ASP A 1 81 ? -8.568 1.001 1.459 1.00 96.44 81 ASP A O 1
ATOM 641 N N . ILE A 1 82 ? -7.902 1.000 -0.680 1.00 97.12 82 ILE A N 1
ATOM 642 C CA . ILE A 1 82 ? -6.580 0.423 -0.418 1.00 97.12 82 ILE A CA 1
ATOM 643 C C . ILE A 1 82 ? -5.542 1.538 -0.489 1.00 97.12 82 ILE A C 1
ATOM 645 O O . ILE A 1 82 ? -5.364 2.170 -1.533 1.00 97.12 82 ILE A O 1
ATOM 649 N N . VAL A 1 83 ? -4.821 1.744 0.609 1.00 97.19 83 VAL A N 1
ATOM 650 C CA . VAL A 1 83 ? -3.830 2.809 0.764 1.00 97.19 83 VAL A CA 1
ATOM 651 C C . VAL A 1 83 ? -2.432 2.237 0.556 1.00 97.19 83 VAL A C 1
ATOM 653 O O . VAL A 1 83 ? -2.064 1.193 1.105 1.00 97.19 83 VAL A O 1
ATOM 656 N N . LEU A 1 84 ? -1.637 2.916 -0.270 1.00 96.75 84 LEU A N 1
ATOM 657 C CA . LEU A 1 84 ? -0.332 2.437 -0.714 1.00 96.75 84 LEU A CA 1
ATOM 658 C C . LEU A 1 84 ? 0.749 3.467 -0.432 1.00 96.75 84 LEU A C 1
ATOM 660 O O . LEU A 1 84 ? 0.564 4.657 -0.670 1.00 96.75 84 LEU A O 1
ATOM 664 N N . MET A 1 85 ? 1.914 2.980 -0.027 1.00 95.88 85 MET A N 1
ATOM 665 C CA . MET A 1 85 ? 3.150 3.750 -0.026 1.00 95.88 85 MET A CA 1
ATOM 666 C C . MET A 1 85 ? 4.051 3.239 -1.150 1.00 95.88 85 MET A C 1
ATOM 668 O O . MET A 1 85 ? 4.259 2.033 -1.287 1.00 95.88 85 MET A O 1
ATOM 672 N N . VAL A 1 86 ? 4.599 4.151 -1.952 1.00 94.44 86 VAL A N 1
ATOM 673 C CA . VAL A 1 86 ? 5.616 3.819 -2.957 1.00 94.44 86 VAL A CA 1
ATOM 674 C C . VAL A 1 86 ? 7.008 4.019 -2.364 1.00 94.44 86 VAL A C 1
ATOM 676 O O . VAL A 1 86 ? 7.281 5.031 -1.726 1.00 94.44 86 VAL A O 1
ATOM 679 N N . SER A 1 87 ? 7.897 3.057 -2.585 1.00 92.94 87 SER A N 1
ATOM 680 C CA . SER A 1 87 ? 9.318 3.165 -2.246 1.00 92.94 87 SER A CA 1
ATOM 681 C C . SER A 1 87 ? 10.147 2.761 -3.459 1.00 92.94 87 SER A C 1
ATOM 683 O O . SER A 1 87 ? 9.782 1.816 -4.152 1.00 92.94 87 SER A O 1
ATOM 685 N N . LEU A 1 88 ? 11.227 3.487 -3.741 1.00 91.56 88 LEU A N 1
ATOM 686 C CA . LEU A 1 88 ? 12.152 3.234 -4.845 1.00 91.56 88 LEU A CA 1
ATOM 687 C C . LEU A 1 88 ? 13.574 3.283 -4.294 1.00 91.56 88 LEU A C 1
ATOM 689 O O . LEU A 1 88 ? 13.959 4.299 -3.718 1.00 91.56 88 LEU A O 1
ATOM 693 N N . ASP A 1 89 ? 14.358 2.242 -4.555 1.00 87.19 89 ASP A N 1
ATOM 694 C CA . ASP A 1 89 ? 15.774 2.229 -4.200 1.00 87.19 89 ASP A CA 1
ATOM 695 C C . ASP A 1 89 ? 16.634 1.531 -5.263 1.00 87.19 89 ASP A C 1
ATOM 697 O O . ASP A 1 89 ? 16.145 0.746 -6.088 1.00 87.19 89 ASP A O 1
ATOM 701 N N . GLY A 1 90 ? 17.922 1.862 -5.263 1.00 84.00 90 GLY A N 1
ATOM 702 C CA . GLY A 1 90 ? 18.949 1.194 -6.046 1.00 84.00 90 GLY A CA 1
ATOM 703 C C . GLY A 1 90 ? 19.446 -0.067 -5.338 1.00 84.00 90 GLY A C 1
ATOM 704 O O . GLY A 1 90 ? 19.655 -0.081 -4.132 1.00 84.00 90 GLY A O 1
ATOM 705 N N . ALA A 1 91 ? 19.681 -1.129 -6.097 1.00 79.62 91 ALA A N 1
ATOM 706 C CA . ALA A 1 91 ? 20.244 -2.379 -5.618 1.00 79.62 91 ALA A CA 1
ATOM 707 C C . ALA A 1 91 ? 21.341 -2.867 -6.570 1.00 79.62 91 ALA A C 1
ATOM 709 O O . ALA A 1 91 ? 21.125 -2.998 -7.780 1.00 79.62 91 ALA A O 1
ATOM 710 N N . GLN A 1 92 ? 22.508 -3.185 -6.010 1.00 74.06 92 GLN A N 1
ATOM 711 C CA . GLN A 1 92 ? 23.596 -3.838 -6.729 1.00 74.06 92 GLN A CA 1
ATOM 712 C C . GLN A 1 92 ? 23.382 -5.356 -6.690 1.00 74.06 92 GLN A C 1
ATOM 714 O O . GLN A 1 92 ? 23.413 -5.971 -5.628 1.00 74.06 92 GLN A O 1
ATOM 719 N N . LEU A 1 93 ? 23.149 -5.970 -7.853 1.00 73.38 93 LEU A N 1
ATOM 720 C CA . LEU A 1 93 ? 22.796 -7.398 -7.927 1.00 73.38 93 LEU A CA 1
ATOM 721 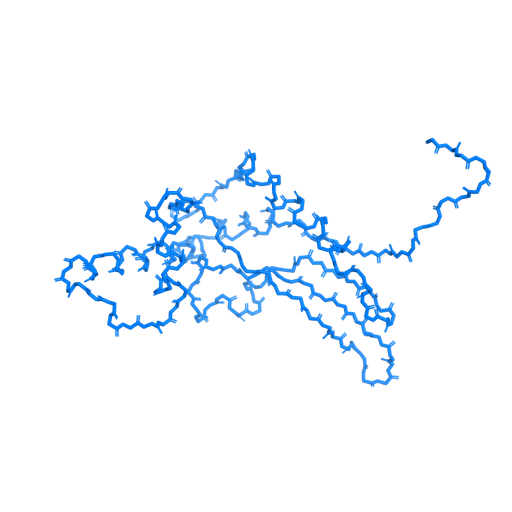C C . LEU A 1 93 ? 24.001 -8.350 -7.873 1.00 73.38 93 LEU A C 1
ATOM 723 O O . LEU A 1 93 ? 23.820 -9.543 -7.645 1.00 73.38 93 LEU A O 1
ATOM 727 N N . TYR A 1 94 ? 25.216 -7.849 -8.104 1.00 71.94 94 TYR A N 1
ATOM 728 C CA . TYR A 1 94 ? 26.436 -8.654 -8.149 1.00 71.94 94 TYR A CA 1
ATOM 729 C C . TYR A 1 94 ? 27.580 -7.950 -7.426 1.00 71.94 94 TYR A C 1
ATOM 731 O O . TYR A 1 94 ? 27.853 -6.783 -7.693 1.00 71.94 94 TYR A O 1
ATOM 739 N N . GLU A 1 95 ? 28.295 -8.684 -6.577 1.00 64.56 95 GLU A N 1
ATOM 740 C CA . GLU A 1 95 ? 29.433 -8.174 -5.802 1.00 64.56 95 GLU A CA 1
ATOM 741 C C . GLU A 1 95 ? 30.562 -7.646 -6.703 1.00 64.56 95 GLU A C 1
ATOM 743 O O . GLU A 1 95 ? 31.085 -6.558 -6.483 1.00 64.56 95 GLU A O 1
ATOM 748 N N . SER A 1 96 ? 30.883 -8.369 -7.782 1.00 66.25 96 SER A N 1
ATOM 749 C CA . SER A 1 96 ? 32.026 -8.060 -8.660 1.00 66.25 96 SER A CA 1
ATOM 750 C C . SER A 1 96 ? 31.639 -7.514 -10.043 1.00 66.25 96 SER A C 1
ATOM 752 O O . SER A 1 96 ? 32.432 -7.582 -10.981 1.00 66.25 96 SER A O 1
ATOM 754 N N . LYS A 1 97 ? 30.421 -6.979 -10.211 1.00 60.75 97 LYS A N 1
ATOM 755 C CA . LYS A 1 97 ? 29.979 -6.348 -11.467 1.00 60.75 97 LYS A CA 1
ATOM 756 C C . LYS A 1 97 ? 29.121 -5.125 -11.168 1.00 60.75 97 LYS A C 1
ATOM 758 O O . LYS A 1 97 ? 28.162 -5.232 -10.411 1.00 60.75 97 LYS A O 1
ATOM 763 N N . GLN A 1 98 ? 29.401 -3.998 -11.827 1.00 56.66 98 GLN A N 1
ATOM 764 C CA . GLN A 1 98 ? 28.491 -2.849 -11.810 1.00 56.66 98 GLN A CA 1
ATOM 765 C C . GLN A 1 98 ? 27.189 -3.222 -12.525 1.00 56.66 98 GLN A C 1
ATOM 767 O O . GLN A 1 98 ? 27.082 -3.195 -13.752 1.00 56.66 98 GLN A O 1
ATOM 772 N N . SER A 1 99 ? 26.212 -3.652 -11.737 1.00 59.53 99 SER A N 1
ATOM 773 C CA . SER A 1 99 ? 24.865 -3.994 -12.169 1.00 59.53 99 SER A CA 1
ATOM 774 C C . SER A 1 99 ? 23.884 -3.372 -11.186 1.00 59.53 99 SER A C 1
ATOM 776 O O . SER A 1 99 ? 23.241 -4.075 -10.404 1.00 59.53 99 SER A O 1
ATOM 778 N N . ASP A 1 100 ? 23.793 -2.048 -11.243 1.00 73.31 100 ASP A N 1
ATOM 779 C CA . ASP A 1 100 ? 22.880 -1.261 -10.420 1.00 73.31 100 ASP A CA 1
ATOM 780 C C . ASP A 1 100 ? 21.482 -1.325 -11.027 1.00 73.31 100 ASP A C 1
ATOM 782 O O . ASP A 1 100 ? 21.207 -0.685 -12.037 1.00 73.31 100 ASP A O 1
ATOM 786 N N . CYS A 1 101 ? 20.575 -2.106 -10.455 1.00 85.56 101 CYS A N 1
ATOM 787 C CA . CYS A 1 101 ? 19.162 -2.021 -10.815 1.00 85.56 101 CYS A CA 1
ATOM 788 C C . CYS A 1 101 ? 18.442 -1.088 -9.845 1.00 85.56 101 CYS A C 1
ATOM 790 O O . CYS A 1 101 ? 18.851 -0.945 -8.703 1.00 85.56 101 CYS A O 1
ATOM 792 N N . TRP A 1 102 ? 17.376 -0.442 -10.292 1.00 89.44 102 TRP A N 1
ATOM 793 C CA . TRP A 1 102 ? 16.482 0.296 -9.408 1.00 89.44 102 TRP A CA 1
ATOM 794 C C . TRP A 1 102 ? 15.143 -0.412 -9.384 1.00 89.44 102 TRP A C 1
ATOM 796 O O . TRP A 1 102 ? 14.617 -0.788 -10.435 1.00 89.44 102 TRP A O 1
ATOM 806 N N . ILE A 1 103 ? 14.607 -0.606 -8.190 1.00 91.44 103 ILE A N 1
ATOM 807 C CA . ILE A 1 103 ? 13.353 -1.317 -7.972 1.00 91.44 103 ILE A CA 1
ATOM 808 C C . ILE A 1 103 ? 12.438 -0.368 -7.224 1.00 91.44 103 ILE A C 1
ATOM 810 O O . ILE A 1 103 ? 12.850 0.203 -6.217 1.00 91.44 103 ILE A O 1
ATOM 814 N N . TYR A 1 104 ? 11.209 -0.198 -7.712 1.00 93.19 104 TYR A N 1
ATOM 815 C CA . TYR A 1 104 ? 10.162 0.385 -6.881 1.00 93.19 104 TYR A CA 1
ATOM 816 C C . TYR A 1 104 ? 9.143 -0.664 -6.483 1.00 93.19 104 TYR A C 1
ATOM 818 O O . TYR A 1 104 ? 8.820 -1.577 -7.249 1.00 93.19 104 TYR A O 1
ATOM 826 N N . ILE A 1 105 ? 8.65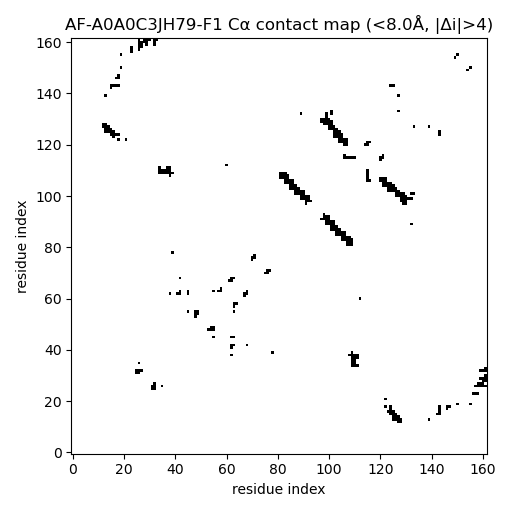1 -0.509 -5.267 1.00 96.06 105 ILE A N 1
ATOM 827 C CA . ILE A 1 105 ? 7.707 -1.389 -4.606 1.00 96.06 105 ILE A CA 1
ATOM 828 C C . ILE A 1 105 ? 6.511 -0.580 -4.111 1.00 96.06 105 ILE A C 1
ATOM 830 O O . ILE A 1 105 ? 6.615 0.616 -3.833 1.00 96.06 105 ILE A O 1
ATOM 834 N N . TRP A 1 106 ? 5.386 -1.267 -3.982 1.00 97.25 106 TRP A N 1
ATOM 835 C CA . TRP A 1 106 ? 4.199 -0.807 -3.287 1.00 97.25 106 TRP A CA 1
ATOM 836 C C . TRP A 1 106 ? 4.136 -1.517 -1.937 1.00 97.25 106 TRP A C 1
ATOM 838 O O . TRP A 1 106 ? 4.139 -2.749 -1.868 1.00 97.25 106 TRP A O 1
ATOM 848 N N . VAL A 1 107 ? 4.084 -0.734 -0.868 1.00 97.19 107 VAL A N 1
ATOM 849 C CA . VAL A 1 107 ? 3.800 -1.207 0.485 1.00 97.19 107 VAL A CA 1
ATOM 850 C C . VAL A 1 107 ? 2.318 -0.982 0.743 1.00 97.19 107 VAL A C 1
ATOM 852 O O . VAL A 1 107 ? 1.815 0.127 0.566 1.00 97.19 107 VAL A O 1
ATOM 855 N N . ILE A 1 108 ? 1.624 -2.038 1.154 1.00 97.56 108 ILE A N 1
ATOM 856 C CA . ILE A 1 108 ? 0.183 -2.009 1.398 1.00 97.56 108 ILE A CA 1
ATOM 857 C C . ILE A 1 108 ? -0.065 -1.605 2.844 1.00 97.56 108 ILE A C 1
ATOM 859 O O . ILE A 1 108 ? 0.201 -2.370 3.773 1.00 97.56 108 ILE A O 1
ATOM 863 N N . LEU A 1 109 ? -0.567 -0.390 3.034 1.00 97.38 109 LEU A N 1
ATOM 864 C CA . LEU A 1 109 ? -0.757 0.186 4.361 1.00 97.38 109 LEU A CA 1
ATOM 865 C C . LEU A 1 109 ? -1.973 -0.410 5.083 1.00 97.38 109 LEU A C 1
ATOM 867 O O . LEU A 1 109 ? -2.021 -0.376 6.307 1.00 97.38 109 LEU A O 1
ATOM 871 N N . ASN A 1 110 ? -2.884 -1.051 4.343 1.00 97.44 110 ASN A N 1
ATOM 872 C CA . ASN A 1 110 ? -4.018 -1.810 4.876 1.00 97.44 110 ASN A CA 1
ATOM 873 C C . ASN A 1 110 ? -3.618 -2.922 5.857 1.00 97.44 110 ASN A C 1
ATOM 875 O O . ASN A 1 110 ? -4.384 -3.229 6.762 1.00 97.44 110 ASN A O 1
ATOM 879 N N . LEU A 1 111 ? -2.422 -3.499 5.703 1.00 97.56 111 LEU A N 1
ATOM 880 C CA . LEU A 1 111 ? -1.890 -4.533 6.592 1.00 97.56 111 LEU A CA 1
ATOM 881 C C . LEU A 1 111 ? -1.234 -3.913 7.829 1.00 97.56 111 LEU A C 1
ATOM 883 O O . LEU A 1 111 ? -0.628 -2.853 7.735 1.00 97.56 111 LEU A O 1
ATOM 887 N N . ALA A 1 112 ? -1.236 -4.602 8.969 1.00 96.75 112 ALA A N 1
ATOM 888 C CA . ALA A 1 112 ? -0.559 -4.130 10.183 1.00 96.75 112 ALA A CA 1
ATOM 889 C C . ALA A 1 112 ? 0.966 -3.895 9.999 1.00 96.75 112 ALA A C 1
ATOM 891 O O . ALA A 1 112 ? 1.596 -4.571 9.172 1.00 96.75 112 ALA A O 1
ATOM 892 N N . PRO A 1 113 ? 1.606 -2.992 10.778 1.00 95.31 113 PRO A N 1
ATOM 893 C CA . PRO A 1 113 ? 3.035 -2.666 10.659 1.00 95.31 113 PRO A CA 1
ATOM 894 C C . PRO A 1 113 ? 3.965 -3.882 10.726 1.00 95.31 113 PRO A C 1
ATOM 896 O O . PRO A 1 113 ? 4.921 -3.998 9.958 1.00 95.31 113 PRO A O 1
ATOM 899 N N . ASN A 1 114 ? 3.648 -4.844 11.595 1.00 94.88 114 ASN A N 1
ATOM 900 C CA . ASN A 1 114 ? 4.403 -6.089 11.751 1.00 94.88 114 ASN A CA 1
ATOM 901 C C . ASN A 1 114 ? 4.305 -7.034 10.534 1.00 94.88 114 ASN A C 1
ATOM 903 O O . ASN A 1 114 ? 5.103 -7.972 10.426 1.00 94.88 114 ASN A O 1
ATOM 907 N N . ARG A 1 115 ? 3.362 -6.793 9.612 1.00 95.25 115 ARG A N 1
ATOM 908 C CA . ARG A 1 115 ? 3.115 -7.603 8.411 1.00 95.25 115 ARG A CA 1
ATOM 909 C C . ARG A 1 115 ? 3.498 -6.894 7.116 1.00 95.25 115 ARG A C 1
ATOM 911 O O . ARG A 1 115 ? 4.126 -7.537 6.274 1.00 95.25 115 ARG A O 1
ATOM 918 N N . ARG A 1 116 ? 3.175 -5.605 6.946 1.00 95.19 116 ARG A N 1
ATOM 919 C CA . ARG A 1 116 ? 3.294 -4.896 5.651 1.00 95.19 116 ARG A CA 1
ATOM 920 C C . ARG A 1 116 ? 4.717 -4.818 5.080 1.00 95.19 116 ARG A C 1
ATOM 922 O O . ARG A 1 116 ? 4.883 -4.723 3.871 1.00 95.19 116 ARG A O 1
ATOM 929 N N . TYR A 1 117 ? 5.743 -4.920 5.929 1.00 92.94 117 TYR A N 1
ATOM 930 C CA . TYR A 1 117 ? 7.158 -4.913 5.520 1.00 92.94 117 TYR A CA 1
ATOM 931 C C . TYR A 1 117 ? 7.775 -6.310 5.367 1.00 92.94 117 TYR A C 1
ATOM 933 O O . TYR A 1 117 ? 8.972 -6.449 5.111 1.00 92.94 117 TYR A O 1
ATOM 941 N N . LYS A 1 118 ? 6.989 -7.378 5.540 1.00 94.25 118 LYS A N 1
ATOM 942 C CA . LYS A 1 118 ? 7.464 -8.740 5.276 1.00 94.25 118 LYS A CA 1
ATOM 943 C C . LYS A 1 118 ? 7.503 -8.970 3.771 1.00 94.25 118 LYS A C 1
ATOM 945 O O . LYS A 1 118 ? 6.567 -8.607 3.070 1.00 94.25 118 LYS A O 1
ATOM 950 N N . LYS A 1 119 ? 8.555 -9.641 3.287 1.00 90.38 119 LYS A N 1
ATOM 951 C CA . LYS A 1 119 ? 8.798 -9.912 1.855 1.00 90.38 119 LYS A CA 1
ATOM 952 C C . LYS A 1 119 ? 7.561 -10.428 1.106 1.00 90.38 119 LYS A C 1
ATOM 954 O O . LYS A 1 119 ? 7.357 -10.056 -0.040 1.00 90.38 119 LYS A O 1
ATOM 959 N N . VAL A 1 120 ? 6.750 -11.262 1.756 1.00 91.62 120 VAL A N 1
ATOM 960 C CA . VAL A 1 120 ? 5.529 -11.855 1.184 1.00 91.62 120 VAL A CA 1
ATOM 961 C C . VAL A 1 120 ? 4.422 -10.836 0.875 1.00 91.62 120 VAL A C 1
ATOM 963 O O . VAL A 1 120 ? 3.565 -11.125 0.052 1.00 91.62 120 VAL A O 1
ATOM 966 N N . HIS A 1 121 ? 4.451 -9.652 1.494 1.00 92.56 121 HIS A N 1
ATOM 967 C CA . HIS A 1 121 ? 3.441 -8.599 1.337 1.00 92.56 121 HIS A CA 1
ATOM 968 C C . HIS A 1 121 ? 3.955 -7.368 0.577 1.00 92.56 121 HIS A C 1
ATOM 970 O O . HIS A 1 121 ? 3.222 -6.396 0.412 1.00 92.56 121 HIS A O 1
ATOM 976 N N . ILE A 1 122 ? 5.211 -7.385 0.122 1.00 91.94 122 ILE A N 1
ATOM 977 C CA . ILE A 1 122 ? 5.761 -6.308 -0.700 1.00 91.94 122 ILE A CA 1
ATOM 978 C C . ILE A 1 122 ? 5.388 -6.576 -2.158 1.00 91.94 122 ILE A C 1
ATOM 980 O O . ILE A 1 122 ? 5.824 -7.568 -2.744 1.00 91.94 122 ILE A O 1
ATOM 984 N N . CYS A 1 123 ? 4.625 -5.668 -2.762 1.00 95.38 123 CYS A N 1
ATOM 985 C CA . CYS A 1 123 ? 4.235 -5.767 -4.164 1.00 95.38 123 CYS A CA 1
ATOM 986 C C . CYS A 1 123 ? 5.277 -5.076 -5.049 1.00 95.38 123 CYS A C 1
ATOM 988 O O . CYS A 1 123 ? 5.423 -3.854 -4.972 1.00 95.38 123 CYS A O 1
ATOM 990 N N . PRO A 1 124 ? 6.015 -5.786 -5.916 1.00 95.25 124 PRO A N 1
ATOM 991 C CA . PRO A 1 124 ? 6.907 -5.121 -6.849 1.00 95.25 124 PRO A CA 1
ATOM 992 C C . PRO A 1 124 ? 6.104 -4.263 -7.835 1.00 95.25 124 PRO A C 1
ATOM 994 O O . PRO A 1 124 ? 5.086 -4.682 -8.390 1.00 95.25 124 PRO A O 1
ATOM 997 N N . GLY A 1 125 ? 6.571 -3.038 -8.048 1.00 94.88 125 GLY A N 1
ATOM 998 C CA . GLY A 1 125 ? 5.991 -2.102 -8.999 1.00 94.88 125 GLY A CA 1
ATOM 999 C C . GLY A 1 125 ? 6.740 -2.090 -10.327 1.00 94.88 125 GLY A C 1
ATOM 1000 O O . GLY A 1 125 ? 6.111 -2.049 -11.384 1.00 94.88 125 GLY A O 1
ATOM 1001 N N . GLY A 1 126 ? 8.070 -2.192 -10.304 1.00 93.44 126 GLY A N 1
ATOM 1002 C CA . GLY A 1 126 ? 8.859 -2.269 -11.527 1.00 93.44 126 GLY A CA 1
ATOM 1003 C C . GLY A 1 126 ? 10.366 -2.337 -11.317 1.00 93.44 126 GLY A C 1
ATOM 1004 O O . GLY A 1 126 ? 10.871 -2.114 -10.219 1.00 93.44 126 GLY A O 1
ATOM 1005 N N . PHE A 1 127 ? 11.072 -2.638 -12.409 1.00 92.12 127 PHE A N 1
ATOM 1006 C CA . PHE A 1 127 ? 12.522 -2.827 -12.453 1.00 92.12 127 PHE A CA 1
ATOM 1007 C C . PHE A 1 127 ? 13.141 -1.959 -13.546 1.00 92.12 127 PHE A C 1
ATOM 1009 O O . PHE A 1 127 ? 12.816 -2.100 -14.731 1.00 92.12 127 PHE A O 1
ATOM 1016 N N . ILE A 1 128 ? 14.075 -1.098 -13.156 1.00 90.19 128 ILE A N 1
ATOM 1017 C CA . ILE A 1 128 ? 14.839 -0.223 -14.039 1.00 90.19 128 ILE A CA 1
ATOM 1018 C C . ILE A 1 128 ? 16.273 -0.745 -14.066 1.00 90.19 128 ILE A C 1
ATOM 1020 O O . ILE A 1 128 ? 17.016 -0.632 -13.094 1.00 90.19 128 ILE A O 1
ATOM 1024 N N . LEU A 1 129 ? 16.669 -1.343 -15.184 1.00 84.25 129 LEU A N 1
ATOM 1025 C CA . LEU A 1 129 ? 17.980 -1.983 -15.296 1.00 84.25 129 LEU A CA 1
ATOM 1026 C C . LEU A 1 129 ? 19.120 -0.953 -15.335 1.00 84.25 129 LEU A C 1
ATOM 1028 O O . LEU A 1 129 ? 18.931 0.172 -15.795 1.00 84.25 129 LEU A O 1
ATOM 1032 N N . GLY A 1 130 ? 20.297 -1.342 -14.853 1.00 73.00 130 GLY A N 1
ATOM 1033 C CA . GLY A 1 130 ? 21.503 -0.512 -14.772 1.00 73.00 130 GLY A CA 1
ATOM 1034 C C . GLY A 1 130 ? 22.184 -0.188 -16.098 1.00 73.00 130 GLY A C 1
ATOM 1035 O O . GLY A 1 130 ? 21.586 -0.376 -17.161 1.00 73.00 130 GLY A O 1
ATOM 1036 N N . PRO A 1 131 ? 23.426 0.334 -16.069 1.00 69.69 131 PRO A N 1
ATOM 1037 C CA . PRO A 1 131 ? 24.315 0.493 -14.902 1.00 69.69 131 PRO A CA 1
ATOM 1038 C C . PRO A 1 131 ? 24.215 1.856 -14.195 1.00 69.69 131 PRO A C 1
ATOM 1040 O O . PRO A 1 131 ? 24.846 2.059 -13.173 1.00 69.69 131 PRO A O 1
ATOM 1043 N N . ASN A 1 132 ? 23.452 2.808 -14.740 1.00 78.25 132 ASN A N 1
ATOM 1044 C CA . ASN A 1 132 ? 23.406 4.178 -14.224 1.00 78.25 132 ASN A CA 1
ATOM 1045 C C . ASN A 1 132 ? 22.106 4.469 -13.471 1.00 78.25 132 ASN A C 1
ATOM 1047 O O . ASN A 1 132 ? 21.027 4.039 -13.906 1.00 78.25 132 ASN A O 1
ATOM 1051 N N . LYS A 1 133 ? 22.207 5.316 -12.436 1.00 79.94 133 LYS A N 1
ATOM 1052 C CA . LYS A 1 133 ? 21.058 5.940 -11.767 1.00 79.94 133 LYS A CA 1
ATOM 1053 C C . LYS A 1 133 ? 20.088 6.544 -12.799 1.00 79.94 133 LYS A C 1
ATOM 1055 O O . LYS A 1 133 ? 20.533 7.217 -13.739 1.00 79.94 133 LYS A O 1
ATOM 1060 N N . PRO A 1 134 ? 18.766 6.334 -12.651 1.00 83.81 134 PRO A N 1
ATOM 1061 C CA . PRO A 1 134 ? 17.767 6.999 -13.473 1.00 83.81 134 PRO A CA 1
ATOM 1062 C C . PRO A 1 134 ? 17.947 8.519 -13.416 1.00 83.81 134 PRO A C 1
ATOM 1064 O O . PRO A 1 134 ? 17.877 9.115 -12.346 1.00 83.81 134 PRO A O 1
ATOM 1067 N N . LYS A 1 135 ? 18.165 9.157 -14.572 1.00 86.50 135 LYS A N 1
ATOM 1068 C CA . LYS A 1 135 ? 18.225 10.628 -14.653 1.00 86.50 135 LYS A CA 1
ATOM 1069 C C . LYS A 1 135 ? 16.858 11.268 -14.414 1.00 86.50 135 LYS A C 1
ATOM 1071 O O . LYS A 1 135 ? 16.776 12.339 -13.836 1.00 86.50 135 LYS A O 1
ATOM 1076 N N . ASN A 1 136 ? 15.804 10.605 -14.882 1.00 89.19 136 ASN A N 1
ATOM 1077 C CA . ASN A 1 136 ? 14.422 11.031 -14.725 1.00 89.19 136 ASN A CA 1
ATOM 1078 C C . ASN A 1 136 ? 13.633 9.867 -14.118 1.00 89.19 136 ASN A C 1
ATOM 1080 O O . ASN A 1 136 ? 13.212 8.969 -14.847 1.00 89.19 136 ASN A O 1
ATOM 1084 N N . ILE A 1 137 ? 13.494 9.863 -12.792 1.00 88.56 137 ILE A N 1
ATOM 1085 C CA . ILE A 1 137 ? 12.758 8.831 -12.048 1.00 88.56 137 ILE A CA 1
ATOM 1086 C C . ILE A 1 137 ? 11.278 8.829 -12.452 1.00 88.56 137 ILE A C 1
ATOM 1088 O O . ILE A 1 137 ? 10.714 7.758 -12.682 1.00 88.56 137 ILE A O 1
ATOM 1092 N N . ASP A 1 138 ? 10.689 10.009 -12.641 1.00 90.38 138 ASP A N 1
ATOM 1093 C CA . ASP A 1 138 ? 9.274 10.173 -12.984 1.00 90.38 138 ASP A CA 1
ATOM 1094 C C . ASP A 1 138 ? 8.916 9.445 -14.279 1.00 90.38 138 ASP A C 1
ATOM 1096 O O . ASP A 1 138 ? 7.868 8.815 -14.362 1.00 90.38 138 ASP A O 1
ATOM 1100 N N . SER A 1 139 ? 9.817 9.428 -15.268 1.00 90.94 139 SER A N 1
ATOM 1101 C CA . SER A 1 139 ? 9.588 8.702 -16.526 1.00 90.94 139 SER A CA 1
ATOM 1102 C C . SER A 1 139 ? 9.408 7.187 -16.337 1.00 90.94 139 SER A C 1
ATOM 1104 O O . SER A 1 139 ? 8.697 6.554 -17.116 1.00 90.94 139 SER A O 1
ATOM 1106 N N . PHE A 1 140 ? 10.008 6.610 -15.289 1.00 90.44 140 PHE A N 1
ATOM 1107 C CA . PHE A 1 140 ? 9.873 5.192 -14.946 1.00 90.44 140 PHE A CA 1
ATOM 1108 C C . PHE A 1 140 ? 8.681 4.925 -14.020 1.00 90.44 140 PHE A C 1
ATOM 1110 O O . PHE A 1 140 ? 7.999 3.915 -14.185 1.00 90.44 140 PHE A O 1
ATOM 1117 N N . LEU A 1 141 ? 8.399 5.831 -13.077 1.00 92.62 141 LEU A N 1
ATOM 1118 C CA . LEU A 1 141 ? 7.238 5.724 -12.185 1.00 92.62 141 LEU A CA 1
ATOM 1119 C C . LEU A 1 141 ? 5.918 6.008 -12.906 1.00 92.62 141 LEU A C 1
ATOM 1121 O O . LEU A 1 141 ? 4.887 5.460 -12.517 1.00 92.62 141 LEU A O 1
ATOM 1125 N N . PHE A 1 142 ? 5.941 6.811 -13.974 1.00 94.25 142 PHE A N 1
ATOM 1126 C CA . PHE A 1 142 ? 4.753 7.248 -14.703 1.00 94.25 142 PHE A CA 1
ATOM 1127 C C . PHE A 1 142 ? 3.849 6.087 -15.108 1.00 94.25 142 PHE A C 1
ATOM 1129 O O . PHE A 1 142 ? 2.642 6.175 -14.928 1.00 94.25 142 PHE A O 1
ATOM 1136 N N . VAL A 1 143 ? 4.401 4.979 -15.611 1.00 93.75 143 VAL A N 1
ATOM 1137 C CA . VAL A 1 143 ? 3.582 3.832 -16.042 1.00 93.75 143 VAL A CA 1
ATOM 1138 C C . VAL A 1 143 ? 2.861 3.198 -14.848 1.00 93.75 143 VAL A C 1
ATOM 1140 O O . VAL A 1 143 ? 1.660 2.940 -14.920 1.00 93.75 143 VAL A O 1
ATOM 1143 N N . GLY A 1 144 ? 3.562 3.011 -13.725 1.00 94.94 144 GLY A N 1
ATOM 1144 C CA . GLY A 1 144 ? 2.975 2.492 -12.489 1.00 94.94 144 GLY A CA 1
ATOM 1145 C C . GLY A 1 144 ? 1.916 3.425 -11.897 1.00 94.94 144 GLY A C 1
ATOM 1146 O O . GLY A 1 144 ? 0.821 2.978 -11.563 1.00 94.94 144 GLY A O 1
ATOM 1147 N N . LEU A 1 145 ? 2.207 4.725 -11.827 1.00 95.75 145 LEU A N 1
ATOM 1148 C CA . LEU A 1 145 ? 1.278 5.742 -11.328 1.00 95.75 145 LEU A CA 1
ATOM 1149 C C . LEU A 1 145 ? 0.079 5.938 -12.262 1.00 95.75 145 LEU A C 1
ATOM 1151 O O . LEU A 1 145 ? -1.038 6.138 -11.798 1.00 95.75 145 LEU A O 1
ATOM 1155 N N . HIS A 1 146 ? 0.267 5.811 -13.575 1.00 96.06 146 HIS A N 1
ATOM 1156 C CA . HIS A 1 146 ? -0.823 5.833 -14.545 1.00 96.06 146 HIS A CA 1
ATOM 1157 C C . HIS A 1 146 ? -1.763 4.636 -14.349 1.00 96.06 146 HIS A C 1
ATOM 1159 O O . HIS A 1 146 ? -2.983 4.794 -14.427 1.00 96.06 146 HIS A O 1
ATOM 1165 N N . HIS A 1 147 ? -1.218 3.449 -14.050 1.00 95.38 147 HIS A N 1
ATOM 1166 C CA . HIS A 1 147 ? -2.023 2.282 -13.682 1.00 95.38 147 HIS A CA 1
ATOM 1167 C C . HIS A 1 147 ? -2.792 2.528 -12.378 1.00 95.38 147 HIS A C 1
ATOM 1169 O O . HIS A 1 147 ? -3.993 2.277 -12.342 1.00 95.38 147 HIS A O 1
ATOM 1175 N N . LEU A 1 148 ? -2.140 3.066 -11.340 1.00 96.62 148 LEU A N 1
ATOM 1176 C CA . LEU A 1 148 ? -2.802 3.432 -10.083 1.00 96.62 148 LEU A CA 1
ATOM 1177 C C . LEU A 1 148 ? -3.947 4.431 -10.317 1.00 96.62 148 LEU A C 1
ATOM 1179 O O . LEU A 1 148 ? -5.069 4.189 -9.884 1.00 96.62 148 LEU A O 1
ATOM 1183 N N . ALA A 1 149 ? -3.706 5.492 -11.087 1.00 97.06 149 ALA A N 1
ATOM 1184 C CA . ALA A 1 149 ? -4.721 6.491 -11.410 1.00 97.06 149 ALA A CA 1
ATOM 1185 C C . ALA A 1 149 ? -5.896 5.902 -12.211 1.00 97.06 149 ALA A C 1
ATOM 1187 O O . ALA A 1 149 ? -7.040 6.334 -12.065 1.00 97.06 149 ALA A O 1
ATOM 1188 N N . ALA A 1 150 ? -5.643 4.909 -13.070 1.00 96.94 150 ALA A N 1
ATOM 1189 C CA . ALA A 1 150 ? -6.711 4.186 -13.752 1.00 96.94 150 ALA A CA 1
ATOM 1190 C C . ALA A 1 150 ? -7.572 3.385 -12.763 1.00 96.94 150 ALA A C 1
ATOM 1192 O O . ALA A 1 150 ? -8.796 3.444 -12.872 1.00 96.94 150 ALA A O 1
ATOM 1193 N N . LEU A 1 151 ? -6.956 2.711 -11.785 1.00 96.69 151 LEU A N 1
ATOM 1194 C CA . LEU A 1 151 ? -7.671 2.004 -10.716 1.00 96.69 151 LEU A CA 1
ATOM 1195 C C . LEU A 1 151 ? -8.493 2.968 -9.852 1.00 96.69 151 LEU A C 1
ATOM 1197 O O . LEU A 1 151 ? -9.663 2.703 -9.614 1.00 96.69 151 LEU A O 1
ATOM 1201 N N . GLN A 1 152 ? -7.936 4.119 -9.465 1.00 95.56 152 GLN A N 1
ATOM 1202 C CA . GLN A 1 152 ? -8.660 5.135 -8.688 1.00 95.56 152 GLN A CA 1
ATOM 1203 C C . GLN A 1 152 ? -9.893 5.671 -9.434 1.00 95.56 152 GLN A C 1
ATOM 1205 O O . GLN A 1 152 ? -10.946 5.866 -8.837 1.00 95.56 152 GLN A O 1
ATOM 1210 N N . ARG A 1 153 ? -9.798 5.875 -10.756 1.00 96.00 153 ARG A N 1
ATOM 1211 C CA . ARG A 1 153 ? -10.919 6.393 -11.566 1.00 96.00 153 ARG A CA 1
ATOM 1212 C C . ARG A 1 153 ? -11.967 5.349 -11.936 1.00 96.00 153 ARG A C 1
ATOM 1214 O O . ARG A 1 153 ? -13.113 5.711 -12.184 1.00 96.00 153 ARG A O 1
ATOM 1221 N N . LYS A 1 154 ? -11.564 4.091 -12.122 1.00 96.06 154 LYS A N 1
ATOM 1222 C CA . LYS A 1 154 ? -12.445 3.021 -12.625 1.00 96.06 154 LYS A CA 1
ATOM 1223 C C . LYS A 1 154 ? -12.914 2.064 -11.535 1.00 96.06 154 LYS A C 1
ATOM 1225 O O . LYS A 1 154 ? -13.841 1.300 -11.782 1.00 96.06 154 LYS A O 1
ATOM 1230 N N . GLY A 1 155 ? -12.296 2.119 -10.361 1.00 95.50 155 GLY A N 1
ATOM 1231 C CA . GLY A 1 155 ? -12.407 1.087 -9.345 1.00 95.50 155 GLY A CA 1
ATOM 1232 C C . GLY A 1 155 ? -11.607 -0.163 -9.714 1.00 95.50 155 GLY A C 1
ATOM 1233 O O . GLY A 1 155 ? -11.171 -0.360 -10.854 1.00 95.50 155 GLY A O 1
ATOM 1234 N N . LEU A 1 156 ? -11.428 -1.031 -8.725 1.00 95.94 156 LEU A N 1
ATOM 1235 C CA . LEU A 1 156 ? -10.884 -2.371 -8.892 1.00 95.94 156 LEU A CA 1
ATOM 1236 C C . LEU A 1 156 ? -11.944 -3.361 -8.413 1.00 95.94 156 LEU A C 1
ATOM 1238 O O . LEU A 1 156 ? -12.317 -3.346 -7.246 1.00 95.94 156 LEU A O 1
ATOM 1242 N N . CYS A 1 157 ? -12.444 -4.212 -9.308 1.00 96.25 157 CYS A N 1
ATOM 1243 C CA . CYS A 1 157 ? -13.362 -5.277 -8.915 1.00 96.25 157 CYS A CA 1
ATOM 1244 C C . CYS A 1 157 ? -12.580 -6.342 -8.141 1.00 96.25 157 CYS A C 1
ATOM 1246 O O . CYS A 1 157 ? -11.675 -6.974 -8.696 1.00 96.25 157 CYS A O 1
ATOM 1248 N N . ILE A 1 158 ? -12.926 -6.540 -6.875 1.00 96.19 158 ILE A N 1
ATOM 1249 C CA . ILE A 1 158 ? -12.279 -7.492 -5.976 1.00 96.19 158 ILE A CA 1
ATOM 1250 C C . ILE A 1 158 ? -13.346 -8.449 -5.448 1.00 96.19 158 ILE A C 1
ATOM 1252 O O . IL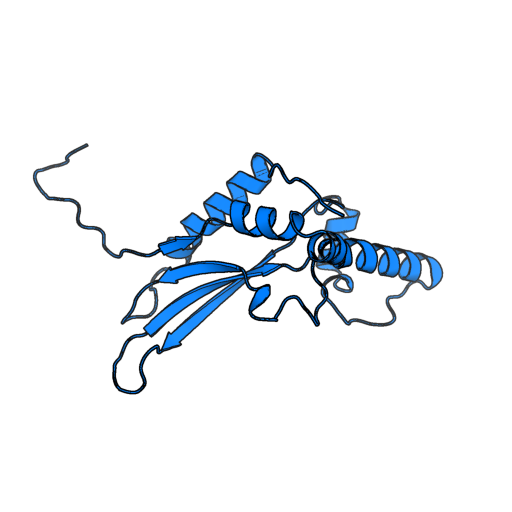E A 1 158 ? -14.443 -8.025 -5.099 1.00 96.19 158 ILE A O 1
ATOM 1256 N N . TRP A 1 159 ? -13.022 -9.741 -5.421 1.00 96.25 159 TRP A N 1
ATOM 1257 C CA . TRP A 1 159 ? -13.768 -10.712 -4.629 1.00 96.25 159 TRP A CA 1
ATOM 1258 C C . TRP A 1 159 ? -13.134 -10.760 -3.245 1.00 96.25 159 TRP A C 1
ATOM 1260 O O . TRP A 1 159 ? -11.962 -11.123 -3.148 1.00 96.25 159 TRP A O 1
ATOM 1270 N N . ASP A 1 160 ? -13.884 -10.363 -2.222 1.00 95.81 160 ASP A N 1
ATOM 1271 C CA . ASP A 1 160 ? -13.453 -10.423 -0.830 1.00 95.81 160 ASP A CA 1
ATOM 1272 C C . ASP A 1 160 ? -13.824 -11.792 -0.239 1.00 95.81 160 ASP A C 1
ATOM 1274 O O . ASP A 1 160 ? -15.001 -12.147 -0.188 1.00 95.81 160 ASP A O 1
ATOM 1278 N N . ALA A 1 161 ? -12.815 -12.583 0.136 1.00 96.56 161 ALA A N 1
ATOM 1279 C CA . ALA A 1 161 ? -12.988 -13.923 0.695 1.00 96.56 161 ALA A CA 1
ATOM 1280 C C . ALA A 1 161 ? -13.125 -13.955 2.233 1.00 96.56 161 ALA A C 1
ATOM 1282 O O . ALA A 1 161 ? -13.148 -15.051 2.798 1.00 96.56 161 ALA A O 1
ATOM 1283 N N . SER A 1 162 ? -13.149 -12.789 2.894 1.00 89.62 162 SER A N 1
ATOM 1284 C CA . SER A 1 162 ? -13.247 -12.653 4.360 1.00 89.62 162 SER A CA 1
ATOM 1285 C C . SER A 1 162 ? -14.669 -12.564 4.918 1.00 89.62 162 SER A C 1
ATOM 1287 O O . SER A 1 162 ? -15.641 -12.796 4.170 1.00 89.62 162 SER A O 1
#

Secondary structure (DSSP, 8-state):
---TT-----S--EEE--HHHHHHHHHTSHHHHHHTTHHHHHHHHHHHHHHHHSS-S---SGGGSHHHHHHHHTTSS-TTPPPEEEEEEEEE--TTS--EEEEEEEEETTS-HHHHTSGGGEEEEEEE-SSS--S-HHHHHHHHHHHHHHHHHH--------

Foldseek 3Di:
DDDDPDDDDDPFDKDFDQPQVVVQVQQVDQVSLVQLQQLVVVLVVQVVCCVVPVDRPDDDAPSNDPVNNVCVVVVVDDSPDWDWDKDKDWDQPDPPDQKIKIWIWIFTRSGDPVPSPDPVNIGTGIIGTDNDDDPDVCVVCVVSVVSVVCCVVPPRDHDHPD

Nearest PDB structures (foldseek):
  1fx3-assembly1_D  TM=4.290E-01  e=1.517E-01  Haemophilus influenzae
  1ozb-assembly2_G  TM=3.467E-01  e=4.266E-01  Haemophilus influenzae
  1ozb-assembly1_A  TM=3.492E-01  e=2.203E+00  Haemophilus influenzae
  3jd1-assembly1_A  TM=2.450E-01  e=3.583E+00  Bos taurus

Organism: NCBI:txid870435